Protein AF-A0A8J3A199-F1 (afdb_monomer_lite)

Sequence (119 aa):
MQDLAYLFSIGFSGSDLARALWIGLLFSLFASRKFPAWRVTIFAFVLDRVWPFLAMSFAGMGNDIVLDSIIATILRVPDDAAYYIIRYLGLMGLIYLGYHVRRFLHAGKPQEPTNAYPY

Organism: NCBI:txid1566827

Structure (mmCIF, N/CA/C/O backbone):
data_AF-A0A8J3A199-F1
#
_entry.id   AF-A0A8J3A199-F1
#
loop_
_atom_site.group_PDB
_atom_site.id
_atom_site.type_symbol
_atom_site.label_atom_id
_atom_site.label_alt_id
_atom_site.label_comp_id
_atom_site.label_asym_id
_atom_site.label_entity_id
_atom_site.label_seq_id
_atom_site.pdbx_PDB_ins_code
_atom_site.Cartn_x
_atom_site.Cartn_y
_atom_site.Cartn_z
_atom_site.occupancy
_atom_site.B_iso_or_equiv
_atom_site.auth_seq_id
_atom_site.auth_comp_id
_atom_site.auth_asym_id
_atom_site.auth_atom_id
_atom_site.pdbx_PDB_model_num
ATOM 1 N N . MET A 1 1 ? -20.739 -11.665 -8.201 1.00 50.38 1 MET A N 1
ATOM 2 C CA . MET A 1 1 ? -19.450 -12.210 -7.703 1.00 50.38 1 MET A CA 1
ATOM 3 C C . MET A 1 1 ? -18.298 -12.045 -8.701 1.00 50.38 1 MET A C 1
ATOM 5 O O . MET A 1 1 ? -17.170 -11.936 -8.244 1.00 50.38 1 MET A O 1
ATOM 9 N N . GLN A 1 2 ? -18.538 -11.970 -10.020 1.00 55.12 2 GLN A N 1
ATOM 10 C CA . GLN A 1 2 ? -17.478 -11.771 -11.027 1.00 55.12 2 GLN A CA 1
ATOM 11 C C . GLN A 1 2 ? -16.870 -10.352 -11.029 1.00 55.12 2 GLN A C 1
ATOM 13 O O . GLN A 1 2 ? -15.662 -10.225 -11.200 1.00 55.12 2 GLN A O 1
ATOM 18 N N . ASP A 1 3 ? -17.650 -9.309 -10.725 1.00 61.28 3 ASP A N 1
ATOM 19 C CA . ASP A 1 3 ? -17.145 -7.921 -10.745 1.00 61.28 3 ASP A CA 1
ATOM 20 C C . ASP A 1 3 ? -16.089 -7.622 -9.680 1.00 61.28 3 ASP A C 1
ATOM 22 O O . ASP A 1 3 ? -15.138 -6.891 -9.932 1.00 61.28 3 ASP A O 1
ATOM 26 N N . LEU A 1 4 ? -16.212 -8.222 -8.493 1.00 57.38 4 LEU A N 1
ATOM 27 C CA . LEU A 1 4 ? -15.233 -8.055 -7.416 1.00 57.38 4 LEU A CA 1
ATOM 28 C C . LEU A 1 4 ? -13.906 -8.736 -7.762 1.00 57.38 4 LEU A C 1
ATOM 30 O O . LEU A 1 4 ? -12.848 -8.155 -7.546 1.00 57.38 4 LEU A O 1
ATOM 34 N N . ALA A 1 5 ? -13.960 -9.940 -8.338 1.00 64.12 5 ALA A N 1
ATOM 35 C CA . ALA A 1 5 ? -12.769 -10.642 -8.806 1.00 64.12 5 ALA A CA 1
ATOM 36 C C . ALA A 1 5 ? -12.081 -9.878 -9.949 1.00 64.12 5 ALA A C 1
ATOM 38 O O . ALA A 1 5 ? -10.857 -9.773 -9.956 1.00 64.12 5 ALA A O 1
ATOM 39 N N . TYR A 1 6 ? -12.857 -9.280 -10.857 1.00 64.88 6 TYR A N 1
ATOM 40 C CA . TYR A 1 6 ? -12.334 -8.431 -11.925 1.00 64.88 6 TYR A CA 1
ATOM 41 C C . TYR A 1 6 ? -11.666 -7.158 -11.373 1.00 64.88 6 TYR A C 1
ATOM 43 O O . TYR A 1 6 ? -10.517 -6.879 -11.712 1.00 64.88 6 TYR A O 1
ATOM 51 N N . LEU A 1 7 ? -12.305 -6.457 -10.429 1.00 61.75 7 LEU A N 1
ATOM 52 C CA . LEU A 1 7 ? -11.730 -5.299 -9.722 1.00 61.75 7 LEU A CA 1
ATOM 53 C C . LEU A 1 7 ? -10.429 -5.639 -8.980 1.00 61.75 7 LEU A C 1
ATOM 55 O O . LEU A 1 7 ? -9.461 -4.880 -9.046 1.00 61.75 7 LEU A O 1
ATOM 59 N N . PHE A 1 8 ? -10.378 -6.792 -8.309 1.00 64.44 8 PHE A N 1
ATOM 60 C CA . PHE A 1 8 ? -9.150 -7.269 -7.675 1.00 64.44 8 PHE A CA 1
ATOM 61 C C . PHE A 1 8 ? -8.078 -7.637 -8.704 1.00 64.44 8 PHE A C 1
ATOM 63 O O . PHE A 1 8 ? -6.912 -7.324 -8.479 1.00 64.44 8 PHE A O 1
ATOM 70 N N . SER A 1 9 ? -8.455 -8.229 -9.840 1.00 66.31 9 SER A N 1
ATOM 71 C CA . SER A 1 9 ? -7.508 -8.564 -10.911 1.00 66.31 9 SER A CA 1
ATOM 72 C C . SER A 1 9 ? -6.922 -7.328 -11.604 1.00 66.31 9 SER A C 1
ATOM 74 O O . SER A 1 9 ? -5.770 -7.362 -12.025 1.00 66.31 9 SER A O 1
ATOM 76 N N . ILE A 1 10 ? -7.673 -6.220 -11.656 1.00 65.19 10 ILE A N 1
ATOM 77 C CA . ILE A 1 10 ? -7.186 -4.920 -12.142 1.00 65.19 10 ILE A CA 1
ATOM 78 C C . ILE A 1 10 ? -6.209 -4.295 -11.134 1.00 65.19 10 ILE A C 1
ATOM 80 O O . ILE A 1 10 ? -5.195 -3.721 -11.522 1.00 65.19 10 ILE A O 1
ATOM 84 N N . GLY A 1 11 ? -6.493 -4.402 -9.831 1.00 56.94 11 GLY A N 1
ATOM 85 C CA . GLY A 1 11 ? -5.672 -3.796 -8.773 1.00 56.94 11 GLY A CA 1
ATOM 86 C C . GLY A 1 11 ? -4.418 -4.588 -8.378 1.00 56.94 11 GLY A C 1
ATOM 87 O O . GLY A 1 11 ? -3.480 -4.020 -7.807 1.00 56.94 11 GLY A O 1
ATOM 88 N N . PHE A 1 12 ? -4.386 -5.894 -8.654 1.00 61.47 12 PHE A N 1
ATOM 89 C CA . PHE A 1 12 ? -3.334 -6.795 -8.192 1.00 61.47 12 PHE A CA 1
ATOM 90 C C . PHE A 1 12 ? -2.961 -7.835 -9.256 1.00 61.47 12 PHE A C 1
ATOM 92 O O . PHE A 1 12 ? -3.665 -8.824 -9.451 1.00 61.47 12 PHE A O 1
ATOM 99 N N . SER A 1 13 ? -1.793 -7.668 -9.887 1.00 67.12 13 SER A N 1
ATOM 100 C CA . SER A 1 13 ? -1.133 -8.788 -10.570 1.00 67.12 13 SER A CA 1
ATOM 101 C C . SER A 1 13 ? -0.625 -9.802 -9.527 1.00 67.12 13 SER A C 1
ATOM 103 O O . SER A 1 13 ? -0.443 -9.460 -8.357 1.00 67.12 13 SER A O 1
ATOM 105 N N . GLY A 1 14 ? -0.414 -11.068 -9.901 1.00 65.06 14 GLY A N 1
ATOM 106 C CA . GLY A 1 14 ? -0.122 -12.140 -8.932 1.00 65.06 14 GLY A CA 1
ATOM 107 C C . GLY A 1 14 ? 1.073 -11.868 -7.998 1.00 65.06 14 GLY A C 1
ATOM 108 O O . GLY A 1 14 ? 0.975 -12.091 -6.791 1.00 65.06 14 GLY A O 1
ATOM 109 N N . SER A 1 15 ? 2.180 -11.327 -8.520 1.00 68.06 15 SER A N 1
ATOM 110 C CA . SER A 1 15 ? 3.362 -10.959 -7.714 1.00 68.06 15 SER A CA 1
ATOM 111 C C . SER A 1 15 ? 3.122 -9.719 -6.845 1.00 68.06 15 SER A C 1
ATOM 113 O O . SER A 1 15 ? 3.626 -9.603 -5.726 1.00 68.06 15 SER A O 1
ATOM 115 N N . ASP A 1 16 ? 2.300 -8.807 -7.343 1.00 77.06 16 ASP A N 1
ATOM 116 C CA . ASP A 1 16 ? 1.896 -7.583 -6.675 1.00 77.06 16 ASP A CA 1
ATOM 117 C C . ASP A 1 16 ? 0.957 -7.839 -5.490 1.00 77.06 16 ASP A C 1
ATOM 119 O O . ASP A 1 16 ? 1.063 -7.158 -4.467 1.00 77.06 16 ASP A O 1
ATOM 123 N N . LEU A 1 17 ? 0.082 -8.844 -5.601 1.00 81.31 17 LEU A N 1
ATOM 124 C CA . LEU A 1 17 ? -0.801 -9.280 -4.521 1.00 81.31 17 LEU A CA 1
ATOM 125 C C . LEU A 1 17 ? -0.002 -9.821 -3.336 1.00 81.31 17 LEU A C 1
ATOM 127 O O . LEU A 1 17 ? -0.225 -9.408 -2.201 1.00 81.31 17 LEU A O 1
ATOM 131 N N . ALA A 1 18 ? 0.952 -10.718 -3.598 1.00 85.75 18 ALA A N 1
ATOM 132 C CA . ALA A 1 18 ? 1.780 -11.315 -2.554 1.00 85.75 18 ALA A CA 1
ATOM 133 C C . ALA A 1 18 ? 2.587 -10.246 -1.800 1.00 85.75 18 ALA A C 1
ATOM 135 O O . ALA A 1 18 ? 2.632 -10.254 -0.567 1.00 85.75 18 ALA A O 1
ATOM 136 N N . ARG A 1 19 ? 3.166 -9.281 -2.528 1.00 88.00 19 ARG A N 1
ATOM 137 C CA . ARG A 1 19 ? 3.869 -8.144 -1.921 1.00 88.00 19 ARG A CA 1
ATOM 138 C C . ARG A 1 19 ? 2.928 -7.295 -1.068 1.00 88.00 19 ARG A C 1
ATOM 140 O O . ARG A 1 19 ? 3.262 -6.987 0.073 1.00 88.00 19 ARG A O 1
ATOM 147 N N . ALA A 1 20 ? 1.750 -6.952 -1.585 1.00 88.56 20 ALA A N 1
ATOM 148 C CA . ALA A 1 20 ? 0.779 -6.154 -0.844 1.00 88.56 20 ALA A CA 1
ATOM 149 C C . ALA A 1 20 ? 0.268 -6.863 0.420 1.00 88.56 20 ALA A C 1
ATOM 151 O O . ALA A 1 20 ? 0.090 -6.209 1.446 1.00 88.56 20 ALA A O 1
ATOM 152 N N . LEU A 1 21 ? 0.091 -8.188 0.379 1.00 89.75 21 LEU A N 1
ATOM 153 C CA . LEU A 1 21 ? -0.247 -8.995 1.554 1.00 89.75 21 LEU A CA 1
ATOM 154 C C . LEU A 1 21 ? 0.853 -8.927 2.616 1.00 89.75 21 LEU A C 1
ATOM 156 O O . LEU A 1 21 ? 0.561 -8.625 3.772 1.00 89.75 21 LEU A O 1
ATOM 160 N N . TRP A 1 22 ? 2.113 -9.141 2.229 1.00 91.31 22 TRP A N 1
ATOM 161 C CA . TRP A 1 22 ? 3.248 -9.053 3.153 1.00 91.31 22 TRP A CA 1
ATOM 162 C C . TRP A 1 22 ? 3.396 -7.664 3.767 1.00 91.31 22 TRP A C 1
ATOM 164 O O . TRP A 1 22 ? 3.485 -7.537 4.989 1.00 91.31 22 TRP A O 1
ATOM 174 N N . ILE A 1 23 ? 3.370 -6.622 2.934 1.00 92.19 23 ILE A N 1
ATOM 175 C CA . ILE A 1 23 ? 3.441 -5.233 3.392 1.00 92.19 23 ILE A CA 1
ATOM 176 C C . ILE A 1 23 ? 2.259 -4.936 4.317 1.00 92.19 23 ILE A C 1
ATOM 178 O O . ILE A 1 23 ? 2.466 -4.449 5.422 1.00 92.19 23 ILE A O 1
ATOM 182 N N . GLY A 1 24 ? 1.032 -5.273 3.919 1.00 93.06 24 GLY A N 1
ATOM 183 C CA . GLY A 1 24 ? -0.167 -5.026 4.716 1.00 93.06 24 GLY A CA 1
ATOM 184 C C . GLY A 1 24 ? -0.124 -5.710 6.084 1.00 93.06 24 GLY A C 1
ATOM 185 O O . GLY A 1 24 ? -0.429 -5.076 7.095 1.00 93.06 24 GLY A O 1
ATOM 186 N N . LEU A 1 25 ? 0.315 -6.970 6.139 1.00 90.56 25 LEU A N 1
ATOM 187 C CA . LEU A 1 25 ? 0.460 -7.727 7.384 1.00 90.56 25 LEU A CA 1
ATOM 188 C C . LEU A 1 25 ? 1.529 -7.125 8.298 1.00 90.56 25 LEU A C 1
ATOM 190 O O . LEU A 1 25 ? 1.238 -6.850 9.463 1.00 90.56 25 LEU A O 1
ATOM 194 N N . LEU A 1 26 ? 2.730 -6.865 7.778 1.00 94.31 26 LEU A N 1
ATOM 195 C CA . LEU A 1 26 ? 3.817 -6.258 8.551 1.00 94.31 26 LEU A CA 1
ATOM 196 C C . LEU A 1 26 ? 3.419 -4.873 9.065 1.00 94.31 26 LEU A C 1
ATOM 198 O O . LEU A 1 26 ? 3.568 -4.575 10.250 1.00 94.31 26 LEU A O 1
ATOM 202 N N . PHE A 1 27 ? 2.837 -4.045 8.197 1.00 94.88 27 PHE A N 1
ATOM 203 C CA . PHE A 1 27 ? 2.437 -2.696 8.567 1.00 94.88 27 PHE A CA 1
ATOM 204 C C . PHE A 1 27 ? 1.258 -2.671 9.541 1.00 94.88 27 PHE A C 1
ATOM 206 O O . PHE A 1 27 ? 1.189 -1.787 10.397 1.00 94.88 27 PHE A O 1
ATOM 213 N N . SER A 1 28 ? 0.387 -3.685 9.521 1.00 94.31 28 SER A N 1
ATOM 214 C CA . SER A 1 28 ? -0.691 -3.821 10.505 1.00 94.31 28 SER A CA 1
ATOM 215 C C . SER A 1 28 ? -0.186 -3.845 11.951 1.00 94.31 28 SER A C 1
ATOM 217 O O . SER A 1 28 ? -0.923 -3.444 12.858 1.00 94.31 28 SER A O 1
ATOM 219 N N . LEU A 1 29 ? 1.057 -4.277 12.196 1.00 92.75 29 LEU A N 1
ATOM 220 C CA . LEU A 1 29 ? 1.669 -4.313 13.529 1.00 92.75 29 LEU A CA 1
ATOM 221 C C . LEU A 1 29 ? 1.907 -2.910 14.094 1.00 92.75 29 LEU A C 1
ATOM 223 O O . LEU A 1 29 ? 1.730 -2.698 15.293 1.00 92.75 29 LEU A O 1
ATOM 227 N N . PHE A 1 30 ? 2.216 -1.941 13.233 1.00 92.62 30 PHE A N 1
ATOM 228 C CA . PHE A 1 30 ? 2.437 -0.551 13.636 1.00 92.62 30 PHE A CA 1
ATOM 229 C C . PHE A 1 30 ? 1.131 0.223 13.854 1.00 92.62 30 PHE A C 1
ATOM 231 O O . PHE A 1 30 ? 1.127 1.263 14.516 1.00 92.62 30 PHE A O 1
ATOM 238 N N . ALA A 1 31 ? 0.005 -0.281 13.340 1.00 91.44 31 ALA A N 1
ATOM 239 C CA . ALA A 1 31 ? -1.299 0.322 13.581 1.00 91.44 31 ALA A CA 1
ATOM 240 C C . ALA A 1 31 ? -1.709 0.182 15.054 1.00 91.44 31 ALA A C 1
ATOM 242 O O . ALA A 1 31 ? -1.694 -0.898 15.646 1.00 91.44 31 ALA A O 1
ATOM 243 N N . SER A 1 32 ? -2.098 1.293 15.667 1.00 89.56 32 SER A N 1
ATOM 244 C CA . SER A 1 32 ? -2.533 1.344 17.061 1.00 89.56 32 SER A CA 1
ATOM 245 C C . SER A 1 32 ? -3.576 2.442 17.260 1.00 89.56 32 SER A C 1
ATOM 247 O O . SER A 1 32 ? -3.858 3.224 16.355 1.00 89.56 32 SER A O 1
ATOM 249 N N . ARG A 1 33 ? -4.138 2.561 18.471 1.00 82.56 33 ARG A N 1
ATOM 250 C CA . ARG A 1 33 ? -5.039 3.684 18.793 1.00 82.56 33 ARG A CA 1
ATOM 251 C C . ARG A 1 33 ? -4.365 5.053 18.637 1.00 82.56 33 ARG A C 1
ATOM 253 O O . ARG A 1 33 ? -5.036 6.009 18.276 1.00 82.56 33 ARG A O 1
ATOM 260 N N . LYS A 1 34 ? -3.057 5.145 18.913 1.00 88.62 34 LYS A N 1
ATOM 261 C CA . LYS A 1 34 ? -2.273 6.386 18.774 1.00 88.62 34 LYS A CA 1
ATOM 262 C C . LYS A 1 34 ? -1.785 6.608 17.341 1.00 88.62 34 LYS A C 1
ATOM 264 O O . LYS A 1 34 ? -1.565 7.745 16.937 1.00 88.62 34 LYS A O 1
ATOM 269 N N . PHE A 1 35 ? -1.623 5.527 16.582 1.00 89.12 35 PHE A N 1
ATOM 270 C CA . PHE A 1 35 ? -1.127 5.554 15.214 1.00 89.12 35 PHE A CA 1
ATOM 271 C C . PHE A 1 35 ? -2.163 4.913 14.276 1.00 89.12 35 PHE A C 1
ATOM 273 O O . PHE A 1 35 ? -2.121 3.702 14.043 1.00 89.12 35 PHE A O 1
ATOM 280 N N . PRO A 1 36 ? -3.160 5.698 13.816 1.00 90.19 36 PRO A N 1
ATOM 281 C CA . PRO A 1 36 ? -4.328 5.165 13.126 1.00 90.19 36 PRO A CA 1
ATOM 282 C C . PRO A 1 36 ? -3.950 4.511 11.796 1.00 90.19 36 PRO A C 1
ATOM 284 O O . PRO A 1 36 ? -3.028 4.958 11.113 1.00 90.19 36 PRO A O 1
ATOM 287 N N . ALA A 1 37 ? -4.717 3.486 11.412 1.00 89.62 37 ALA A N 1
ATOM 288 C CA . ALA A 1 37 ? -4.448 2.650 10.241 1.00 89.62 37 ALA A CA 1
ATOM 289 C C . ALA A 1 37 ? -4.198 3.465 8.963 1.00 89.62 37 ALA A C 1
ATOM 291 O O . ALA A 1 37 ? -3.241 3.181 8.263 1.00 89.62 37 ALA A O 1
ATOM 292 N N . TRP A 1 38 ? -4.965 4.530 8.704 1.00 92.94 38 TRP A N 1
ATOM 293 C CA . TRP A 1 38 ? -4.788 5.355 7.502 1.00 92.94 38 TRP A CA 1
ATOM 294 C C . TRP A 1 38 ? -3.395 6.005 7.398 1.00 92.94 38 TRP A C 1
ATOM 296 O O . TRP A 1 38 ? -2.851 6.099 6.299 1.00 92.94 38 TRP A O 1
ATOM 306 N N . ARG A 1 39 ? -2.782 6.413 8.525 1.00 93.88 39 ARG A N 1
ATOM 307 C CA . ARG A 1 39 ? -1.415 6.972 8.531 1.00 93.88 39 ARG A CA 1
ATOM 308 C C . ARG A 1 39 ? -0.402 5.893 8.196 1.00 93.88 39 ARG A C 1
ATOM 310 O O . ARG A 1 39 ? 0.474 6.111 7.370 1.00 93.88 39 ARG A O 1
ATOM 317 N N . VAL A 1 40 ? -0.560 4.722 8.806 1.00 94.62 40 VAL A N 1
ATOM 318 C CA . VAL A 1 40 ? 0.267 3.544 8.526 1.00 94.62 40 VAL A CA 1
ATOM 319 C C . VAL A 1 40 ? 0.164 3.148 7.055 1.00 94.62 40 VAL A C 1
ATOM 321 O O . VAL A 1 40 ? 1.182 2.860 6.433 1.00 94.62 40 VAL A O 1
ATOM 324 N N . THR A 1 41 ? -1.039 3.197 6.479 1.00 95.25 41 THR A N 1
ATOM 325 C CA . THR A 1 41 ? -1.269 2.904 5.063 1.00 95.25 41 THR A CA 1
ATOM 326 C C . THR A 1 41 ? -0.490 3.837 4.150 1.00 95.25 41 THR A C 1
ATOM 328 O O . THR A 1 41 ? 0.038 3.368 3.152 1.00 95.25 41 THR A O 1
ATOM 331 N N . ILE A 1 42 ? -0.371 5.130 4.472 1.00 94.75 42 ILE A N 1
ATOM 332 C CA . ILE A 1 42 ? 0.430 6.059 3.657 1.00 94.75 42 ILE A CA 1
ATOM 333 C C . ILE A 1 42 ? 1.883 5.577 3.583 1.00 94.75 42 ILE A C 1
ATOM 335 O O . ILE A 1 42 ? 2.430 5.457 2.490 1.00 94.75 42 ILE A O 1
ATOM 339 N N . PHE A 1 43 ? 2.487 5.224 4.721 1.00 94.56 43 PHE A N 1
ATOM 340 C CA . PHE A 1 43 ? 3.855 4.697 4.745 1.00 94.56 43 PHE A CA 1
ATOM 341 C C . PHE A 1 43 ? 3.977 3.362 4.003 1.00 94.56 43 PHE A C 1
ATOM 343 O O . PHE A 1 43 ? 4.900 3.181 3.211 1.00 94.56 43 PHE A O 1
ATOM 350 N N . ALA A 1 44 ? 3.025 2.454 4.216 1.00 95.00 44 ALA A N 1
ATOM 351 C CA . ALA A 1 44 ? 2.979 1.164 3.536 1.00 95.00 44 ALA A CA 1
ATOM 352 C C . ALA A 1 44 ? 2.861 1.321 2.013 1.00 95.00 44 ALA A C 1
ATOM 354 O O . ALA A 1 44 ? 3.527 0.617 1.259 1.00 95.00 44 ALA A O 1
ATOM 355 N N . PHE A 1 45 ? 2.038 2.267 1.560 1.00 94.44 45 PHE A N 1
ATOM 356 C CA . PHE A 1 45 ? 1.826 2.559 0.150 1.00 94.44 45 PHE A CA 1
ATOM 357 C C . PHE A 1 45 ? 3.085 3.142 -0.492 1.00 94.44 45 PHE A C 1
ATOM 359 O O . PHE A 1 45 ? 3.506 2.661 -1.539 1.00 94.44 45 PHE A O 1
ATOM 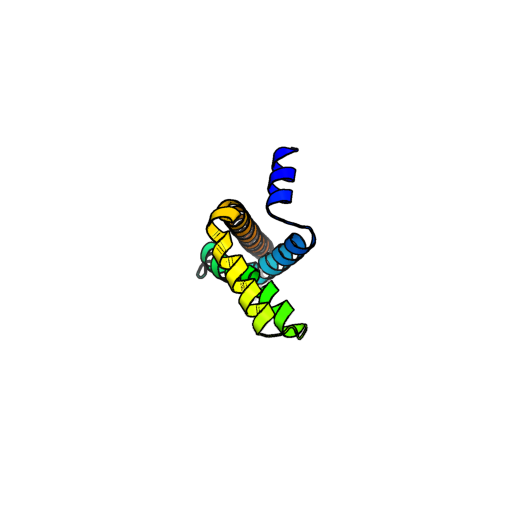366 N N . VAL A 1 46 ? 3.734 4.119 0.152 1.00 92.81 46 VAL A N 1
ATOM 367 C CA . VAL A 1 46 ? 5.009 4.671 -0.336 1.00 92.81 46 VAL A CA 1
ATOM 368 C C . VAL A 1 46 ? 6.059 3.569 -0.457 1.00 92.81 46 VAL A C 1
ATOM 370 O O . VAL A 1 46 ? 6.711 3.460 -1.493 1.00 92.81 46 VAL A O 1
ATOM 373 N N . LEU A 1 47 ? 6.179 2.702 0.552 1.00 92.88 47 LEU A N 1
ATOM 374 C CA . LEU A 1 47 ? 7.110 1.579 0.498 1.00 92.88 47 LEU A CA 1
ATOM 375 C C . LEU A 1 47 ? 6.764 0.601 -0.635 1.00 92.88 47 LEU A C 1
ATOM 377 O O . LEU A 1 47 ? 7.657 0.214 -1.380 1.00 92.88 47 LEU A O 1
ATOM 381 N N . ASP A 1 48 ? 5.488 0.261 -0.834 1.00 91.50 48 ASP A N 1
ATOM 382 C CA . ASP A 1 48 ? 5.043 -0.592 -1.947 1.00 91.50 48 ASP A CA 1
ATOM 383 C C . ASP A 1 48 ? 5.332 0.021 -3.330 1.00 91.50 48 ASP A C 1
ATOM 385 O O . ASP A 1 48 ? 5.553 -0.723 -4.287 1.00 91.50 48 ASP A O 1
ATOM 389 N N . ARG A 1 49 ? 5.345 1.356 -3.456 1.00 90.25 49 ARG A N 1
ATOM 390 C CA . ARG A 1 49 ? 5.700 2.066 -4.701 1.00 90.25 49 ARG A CA 1
ATOM 391 C C . ARG A 1 49 ? 7.204 2.181 -4.924 1.00 90.25 49 ARG A C 1
ATOM 393 O O . ARG A 1 49 ? 7.644 2.126 -6.065 1.00 90.25 49 ARG A O 1
ATOM 400 N N . VAL A 1 50 ? 7.987 2.333 -3.860 1.00 91.06 50 VAL A N 1
ATOM 401 C CA . VAL A 1 50 ? 9.450 2.462 -3.944 1.00 91.06 50 VAL A CA 1
ATOM 402 C C . VAL A 1 50 ? 10.128 1.095 -4.094 1.00 91.06 50 VAL A C 1
ATOM 404 O O . VAL A 1 50 ? 11.184 0.990 -4.719 1.00 91.06 50 VAL A O 1
ATOM 407 N N . TRP A 1 51 ? 9.503 0.032 -3.579 1.00 90.56 51 TRP A N 1
ATOM 408 C CA . TRP A 1 51 ? 10.055 -1.324 -3.569 1.00 90.56 51 TRP A CA 1
ATOM 409 C C . TRP A 1 51 ? 10.548 -1.835 -4.933 1.00 90.56 51 TRP A C 1
ATOM 411 O O . TRP A 1 51 ? 11.657 -2.368 -4.974 1.00 90.56 51 TRP A O 1
ATOM 421 N N . PRO A 1 52 ? 9.810 -1.678 -6.054 1.00 89.06 52 PRO A N 1
ATOM 422 C CA . PRO A 1 52 ? 10.284 -2.130 -7.361 1.00 89.06 52 PRO A CA 1
ATOM 423 C C . PRO A 1 52 ? 11.614 -1.485 -7.765 1.00 89.06 52 PRO A C 1
ATOM 425 O O . PRO A 1 52 ? 12.508 -2.189 -8.220 1.00 89.06 52 PRO A O 1
ATOM 428 N N . PHE A 1 53 ? 11.793 -0.182 -7.532 1.00 90.94 53 PHE A N 1
ATOM 429 C CA . PHE A 1 53 ? 13.027 0.529 -7.886 1.00 90.94 53 PHE A CA 1
ATOM 430 C C . PHE A 1 53 ? 14.206 0.121 -7.000 1.00 90.94 53 PHE A C 1
ATOM 432 O O . PHE A 1 53 ? 15.322 -0.039 -7.491 1.00 90.94 53 PHE A O 1
ATOM 439 N N . LEU A 1 54 ? 13.956 -0.119 -5.709 1.00 89.31 54 LEU A N 1
ATOM 440 C CA . LEU A 1 54 ? 14.971 -0.686 -4.818 1.00 89.31 54 LEU A CA 1
ATOM 441 C C . LEU A 1 54 ? 15.388 -2.083 -5.280 1.00 89.31 54 LEU A C 1
ATOM 443 O O . LEU A 1 54 ? 16.577 -2.374 -5.330 1.00 89.31 54 LEU A O 1
ATOM 447 N N . ALA A 1 55 ? 14.432 -2.928 -5.674 1.00 88.88 55 ALA A N 1
ATOM 448 C CA . ALA A 1 55 ? 14.726 -4.260 -6.194 1.00 88.88 55 ALA A CA 1
ATOM 449 C C . ALA A 1 55 ? 15.546 -4.206 -7.495 1.00 88.88 55 ALA A C 1
ATOM 451 O O . ALA A 1 55 ? 16.485 -4.981 -7.646 1.00 88.88 55 ALA A O 1
ATOM 452 N N . MET A 1 56 ? 15.241 -3.268 -8.398 1.00 89.88 56 MET A N 1
ATOM 453 C CA . MET A 1 56 ? 16.029 -3.022 -9.613 1.00 89.88 56 MET A CA 1
ATOM 454 C C . MET A 1 56 ? 17.466 -2.599 -9.287 1.00 89.88 56 MET A C 1
ATOM 456 O O . MET A 1 56 ? 18.414 -3.133 -9.862 1.00 89.88 56 MET A O 1
ATOM 460 N N . SER A 1 57 ? 17.627 -1.680 -8.333 1.00 90.56 57 SER A N 1
ATOM 461 C CA . SER A 1 57 ? 18.943 -1.226 -7.880 1.00 90.56 57 SER A CA 1
ATOM 462 C C . SER A 1 57 ? 19.742 -2.362 -7.227 1.00 90.56 57 SER A C 1
ATOM 464 O O . SER A 1 57 ? 20.904 -2.570 -7.567 1.00 90.56 57 SER A O 1
ATOM 466 N N . PHE A 1 58 ? 19.115 -3.167 -6.361 1.00 92.06 58 PHE A N 1
ATOM 467 C CA . PHE A 1 58 ? 19.758 -4.329 -5.737 1.00 92.06 58 PHE A CA 1
ATOM 468 C C . PHE A 1 58 ? 20.083 -5.452 -6.725 1.00 92.06 58 PHE A C 1
ATOM 470 O O . PHE A 1 58 ? 21.032 -6.199 -6.500 1.00 92.06 58 PHE A O 1
ATOM 477 N N . ALA A 1 59 ? 19.339 -5.557 -7.826 1.00 92.31 59 ALA A N 1
ATOM 478 C CA . ALA A 1 59 ? 19.649 -6.471 -8.921 1.00 92.31 59 ALA A CA 1
ATOM 479 C C . ALA A 1 59 ? 20.848 -6.009 -9.774 1.00 92.31 59 ALA A C 1
ATOM 481 O O . ALA A 1 59 ? 21.220 -6.701 -10.719 1.00 92.31 59 ALA A O 1
ATOM 482 N N . GLY A 1 60 ? 21.457 -4.860 -9.455 1.00 91.19 60 GLY A N 1
ATOM 483 C CA . GLY A 1 60 ? 22.625 -4.333 -10.156 1.00 91.19 60 GLY A CA 1
ATOM 484 C C . GLY A 1 60 ? 22.296 -3.650 -11.482 1.00 91.19 60 GLY A C 1
ATOM 485 O O . GLY A 1 60 ? 23.187 -3.513 -12.320 1.00 91.19 60 GLY A O 1
ATOM 486 N N . MET A 1 61 ? 21.043 -3.231 -11.702 1.00 90.81 61 MET A N 1
ATOM 487 C CA . MET A 1 61 ? 20.713 -2.432 -12.885 1.00 90.81 61 MET A CA 1
ATOM 488 C C . MET A 1 61 ? 21.373 -1.053 -12.826 1.00 90.81 61 MET A C 1
ATOM 490 O O . MET A 1 61 ? 21.532 -0.470 -11.752 1.00 90.81 61 MET A O 1
ATOM 494 N N . GLY A 1 62 ? 21.738 -0.533 -14.000 1.00 91.44 62 GLY A N 1
ATOM 495 C CA . GLY A 1 62 ? 22.331 0.793 -14.145 1.00 91.44 62 GLY A CA 1
ATOM 496 C C . GLY A 1 62 ? 21.436 1.894 -13.570 1.00 91.44 62 GLY A C 1
ATOM 497 O O . GLY A 1 62 ? 20.207 1.831 -13.653 1.00 91.44 62 GLY A O 1
ATOM 498 N N . ASN A 1 63 ? 22.059 2.907 -12.962 1.00 89.06 63 ASN A N 1
ATOM 499 C CA . ASN A 1 63 ? 21.345 4.031 -12.348 1.00 89.06 63 ASN A CA 1
ATOM 500 C C . ASN A 1 63 ? 20.501 4.815 -13.366 1.00 89.06 63 ASN A C 1
ATOM 502 O O . ASN A 1 63 ? 19.455 5.347 -13.005 1.00 89.06 63 ASN A O 1
ATOM 506 N N . ASP A 1 64 ? 20.946 4.863 -14.619 1.00 92.44 64 ASP A N 1
ATOM 507 C CA . ASP A 1 64 ? 20.222 5.394 -15.773 1.00 92.44 64 ASP A CA 1
ATOM 508 C C . ASP A 1 64 ? 18.901 4.648 -16.002 1.00 92.44 64 ASP A C 1
ATOM 510 O O . ASP A 1 64 ? 17.838 5.264 -16.017 1.00 92.44 64 ASP A O 1
ATOM 514 N N . ILE A 1 65 ? 18.940 3.314 -16.035 1.00 90.00 65 ILE A N 1
ATOM 515 C CA . ILE A 1 65 ? 17.752 2.466 -16.228 1.00 90.00 65 ILE A CA 1
ATOM 516 C C . ILE A 1 65 ? 16.750 2.641 -15.077 1.00 90.00 65 ILE A C 1
ATOM 518 O O . ILE A 1 65 ? 15.534 2.704 -15.294 1.00 90.00 65 ILE A O 1
ATOM 522 N N . VAL A 1 66 ? 17.245 2.713 -13.837 1.00 90.38 66 VAL A N 1
ATOM 523 C CA . VAL A 1 66 ? 16.394 2.924 -12.656 1.00 90.38 66 VAL A CA 1
ATOM 524 C C . VAL A 1 66 ? 15.733 4.302 -12.713 1.00 90.38 66 VAL A C 1
ATOM 526 O O . VAL A 1 66 ? 14.528 4.406 -12.476 1.00 90.38 66 VAL A O 1
ATOM 529 N N . LEU A 1 67 ? 16.491 5.348 -13.056 1.00 91.81 67 LEU A N 1
ATOM 530 C CA . LEU A 1 67 ? 15.975 6.711 -13.163 1.00 91.81 67 LEU A CA 1
ATOM 531 C C . LEU A 1 67 ? 14.911 6.826 -14.261 1.00 91.81 67 LEU A C 1
ATOM 533 O O . LEU A 1 67 ? 13.831 7.361 -14.005 1.00 91.81 67 LEU A O 1
ATOM 537 N N . ASP A 1 68 ? 15.171 6.261 -15.439 1.00 91.69 68 ASP A N 1
ATOM 538 C CA . ASP A 1 68 ? 14.222 6.249 -16.555 1.00 91.69 68 ASP A CA 1
ATOM 539 C C . ASP A 1 68 ? 12.922 5.531 -16.174 1.00 91.69 68 ASP A C 1
ATOM 541 O O . ASP A 1 68 ? 11.822 6.008 -16.466 1.00 91.69 68 ASP A O 1
ATOM 545 N N . SER A 1 69 ? 13.029 4.425 -15.434 1.00 89.31 69 SER A N 1
ATOM 546 C CA . SER A 1 69 ? 11.870 3.680 -14.927 1.00 89.31 69 SER A CA 1
ATOM 547 C C . SER A 1 69 ? 11.048 4.495 -13.920 1.00 89.31 69 SER A C 1
ATOM 549 O O . SER A 1 69 ? 9.812 4.448 -13.941 1.00 89.31 69 SER A O 1
ATOM 551 N N . ILE A 1 70 ? 11.709 5.266 -13.048 1.00 90.44 70 ILE A N 1
ATOM 552 C CA . ILE A 1 70 ? 11.042 6.173 -12.102 1.00 90.44 70 ILE A CA 1
ATOM 553 C C . ILE A 1 70 ? 10.299 7.271 -12.866 1.00 90.44 70 ILE A C 1
ATOM 555 O O . ILE A 1 70 ? 9.111 7.489 -12.619 1.00 90.44 70 ILE A O 1
ATOM 559 N N . ILE A 1 71 ? 10.966 7.930 -13.817 1.00 91.12 71 ILE A N 1
ATOM 560 C CA . ILE A 1 71 ? 10.376 9.007 -14.623 1.00 91.12 71 ILE A CA 1
ATOM 561 C C . ILE A 1 71 ? 9.161 8.484 -15.396 1.00 91.12 71 ILE A C 1
ATOM 563 O O . ILE A 1 71 ? 8.086 9.083 -15.326 1.00 91.12 71 ILE A O 1
ATOM 567 N N . ALA A 1 72 ? 9.293 7.336 -16.062 1.00 89.62 72 ALA A N 1
ATOM 568 C CA . ALA A 1 72 ? 8.195 6.707 -16.792 1.00 89.62 72 ALA A CA 1
ATOM 569 C C . ALA A 1 72 ? 6.992 6.400 -15.886 1.00 89.62 72 ALA A C 1
ATOM 571 O O . ALA A 1 72 ? 5.845 6.592 -16.290 1.00 89.62 72 ALA A O 1
ATOM 572 N N . THR A 1 73 ? 7.246 5.968 -14.648 1.00 88.06 73 THR A N 1
ATOM 573 C CA . THR A 1 73 ? 6.186 5.701 -13.666 1.00 88.06 73 THR A CA 1
ATOM 574 C C . THR A 1 73 ? 5.478 6.985 -13.240 1.00 88.06 73 THR A C 1
ATOM 576 O O . THR A 1 73 ? 4.251 7.006 -13.178 1.00 88.06 73 THR A O 1
ATOM 579 N N . ILE A 1 74 ? 6.224 8.065 -12.980 1.00 88.69 74 ILE A N 1
ATOM 580 C CA . ILE A 1 74 ? 5.661 9.362 -12.567 1.00 88.69 74 ILE A CA 1
ATOM 581 C C . ILE A 1 74 ? 4.781 9.956 -13.671 1.00 88.69 74 ILE A C 1
ATOM 583 O O . ILE A 1 74 ? 3.689 10.447 -13.390 1.00 88.69 74 ILE A O 1
ATOM 587 N N . LEU A 1 75 ? 5.227 9.886 -14.927 1.00 91.81 75 LEU A N 1
ATOM 588 C CA . LEU A 1 75 ? 4.481 10.437 -16.061 1.00 91.81 75 LEU A CA 1
ATOM 589 C C . LEU A 1 75 ? 3.135 9.735 -16.285 1.00 91.81 75 LEU A C 1
ATOM 591 O O . LEU A 1 75 ? 2.185 10.381 -16.715 1.00 91.81 75 LEU A O 1
ATOM 595 N N . ARG A 1 76 ? 3.033 8.445 -15.945 1.00 88.44 76 ARG A N 1
ATOM 596 C CA . ARG A 1 76 ? 1.797 7.649 -16.060 1.00 88.44 76 ARG A CA 1
ATOM 597 C C . ARG A 1 76 ? 0.859 7.772 -14.863 1.00 88.44 76 ARG A C 1
ATOM 599 O O . ARG A 1 76 ? -0.207 7.165 -14.856 1.00 88.44 76 ARG A O 1
ATOM 606 N N . VAL A 1 77 ? 1.215 8.560 -13.844 1.00 85.69 77 VAL A N 1
ATOM 607 C CA . VAL A 1 77 ? 0.391 8.676 -12.633 1.00 85.69 77 VAL A CA 1
ATOM 608 C C . VAL A 1 77 ? -1.070 9.065 -12.897 1.00 85.69 77 VAL A C 1
ATOM 610 O O . VAL A 1 77 ? -1.941 8.458 -12.269 1.00 85.69 77 VAL A O 1
ATOM 613 N N . PRO A 1 78 ? -1.372 10.026 -13.793 1.00 87.94 78 PRO A N 1
ATOM 614 C CA . PRO A 1 78 ? -2.753 10.392 -14.097 1.00 87.94 78 PRO A CA 1
ATOM 615 C C . PRO A 1 78 ? -3.545 9.239 -14.721 1.00 87.94 78 PRO A C 1
ATOM 617 O O . PRO A 1 78 ? -4.700 9.026 -14.354 1.00 87.94 78 PRO A O 1
ATOM 620 N N . ASP A 1 79 ? -2.908 8.479 -15.613 1.00 88.25 79 ASP A N 1
ATOM 621 C CA . ASP A 1 79 ? -3.531 7.372 -16.342 1.00 88.25 79 ASP A CA 1
ATOM 622 C C . ASP A 1 79 ? -3.810 6.179 -15.411 1.00 88.25 79 ASP A C 1
ATOM 624 O O . ASP A 1 79 ? -4.857 5.536 -15.495 1.00 88.25 79 ASP A O 1
ATOM 628 N N . ASP A 1 80 ? -2.918 5.950 -14.443 1.00 86.12 80 ASP A N 1
ATOM 629 C CA . ASP A 1 80 ? -2.990 4.840 -13.487 1.00 86.12 80 ASP A CA 1
ATOM 630 C C . ASP A 1 80 ? -3.649 5.226 -12.144 1.00 86.12 80 ASP A C 1
ATOM 632 O O . ASP A 1 80 ? -3.589 4.478 -11.160 1.00 86.12 80 ASP A O 1
ATOM 636 N N . ALA A 1 81 ? -4.311 6.386 -12.068 1.00 86.38 81 ALA A N 1
ATOM 637 C CA . ALA A 1 81 ? -4.882 6.910 -10.824 1.00 86.38 81 ALA A CA 1
ATOM 638 C C . ALA A 1 81 ? -5.859 5.927 -10.150 1.00 86.38 81 ALA A C 1
ATOM 640 O O . ALA A 1 81 ? -5.800 5.715 -8.935 1.00 86.38 81 ALA A O 1
ATOM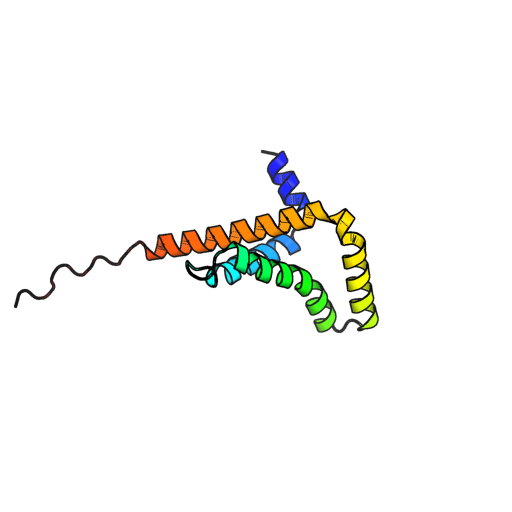 641 N N . ALA A 1 82 ? -6.723 5.276 -10.936 1.00 85.19 82 ALA A N 1
ATOM 642 C CA . ALA A 1 82 ? -7.668 4.280 -10.431 1.00 85.19 82 ALA A CA 1
ATOM 643 C C . ALA A 1 82 ? -6.949 3.078 -9.796 1.00 85.19 82 ALA A C 1
ATOM 645 O O . ALA A 1 82 ? -7.324 2.634 -8.707 1.00 85.19 82 ALA A O 1
ATOM 646 N N . TYR A 1 83 ? -5.878 2.595 -10.432 1.00 85.25 83 TYR A N 1
ATOM 647 C CA . TYR A 1 83 ? -5.054 1.511 -9.902 1.00 85.25 83 TYR A CA 1
ATOM 648 C C . TYR A 1 83 ? -4.417 1.904 -8.562 1.00 85.25 83 TYR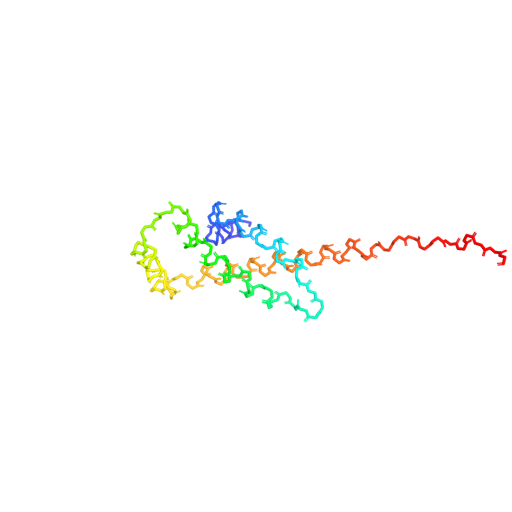 A C 1
ATOM 650 O O . TYR A 1 83 ? -4.491 1.135 -7.601 1.00 85.25 83 TYR A O 1
ATOM 658 N N . TYR A 1 84 ? -3.874 3.120 -8.437 1.00 87.88 84 TYR A N 1
ATOM 659 C CA . TYR A 1 84 ? -3.300 3.591 -7.170 1.00 87.88 84 TYR A CA 1
ATOM 660 C C . TYR A 1 84 ? -4.331 3.729 -6.049 1.00 87.88 84 TYR A C 1
ATOM 662 O O . TYR A 1 84 ? -4.037 3.352 -4.912 1.00 87.88 84 TYR A O 1
ATOM 670 N N . ILE A 1 85 ? -5.538 4.213 -6.352 1.00 89.75 85 ILE A N 1
ATOM 671 C CA . ILE A 1 85 ? -6.623 4.314 -5.366 1.00 89.75 85 ILE A CA 1
ATOM 672 C C . ILE A 1 85 ? -7.017 2.919 -4.872 1.00 89.75 85 ILE A C 1
ATOM 674 O O . ILE A 1 85 ? -7.056 2.687 -3.662 1.00 89.75 85 ILE A O 1
ATOM 678 N N . ILE A 1 86 ? -7.250 1.971 -5.785 1.00 89.19 86 ILE A N 1
ATOM 679 C CA . ILE A 1 86 ? -7.603 0.587 -5.431 1.00 89.19 86 ILE A CA 1
ATOM 680 C C . ILE A 1 86 ? -6.492 -0.044 -4.584 1.00 89.19 86 ILE A C 1
ATOM 682 O O . ILE A 1 86 ? -6.768 -0.650 -3.547 1.00 89.19 86 ILE A O 1
ATOM 686 N N . ARG A 1 87 ? -5.230 0.147 -4.978 1.00 88.81 87 ARG A N 1
ATOM 687 C CA . ARG A 1 87 ? -4.055 -0.357 -4.256 1.00 88.81 87 ARG A CA 1
ATOM 688 C C . ARG A 1 87 ? -3.966 0.211 -2.838 1.00 88.81 87 ARG A C 1
ATOM 690 O O . ARG A 1 87 ? -3.750 -0.544 -1.888 1.00 88.81 87 ARG A O 1
ATOM 697 N N . TYR A 1 88 ? -4.158 1.521 -2.686 1.00 92.06 88 TYR A N 1
ATOM 698 C CA . TYR A 1 88 ? -4.159 2.188 -1.385 1.00 92.06 88 TYR A CA 1
ATOM 699 C C . TYR A 1 88 ? -5.283 1.661 -0.486 1.00 92.06 88 TYR A C 1
ATOM 701 O O . TYR A 1 88 ? -5.036 1.304 0.668 1.00 92.06 88 TYR A O 1
ATOM 709 N N . LEU A 1 89 ? -6.504 1.549 -1.018 1.00 92.50 89 LEU A N 1
ATOM 710 C CA . LEU A 1 89 ? -7.650 1.014 -0.280 1.00 92.50 89 LEU A CA 1
ATOM 711 C C . LEU A 1 89 ? -7.445 -0.455 0.109 1.00 92.50 89 LEU A C 1
ATOM 713 O O . LEU A 1 89 ? -7.771 -0.833 1.234 1.00 92.50 89 LEU A O 1
ATOM 717 N N . GLY A 1 90 ? -6.848 -1.262 -0.770 1.00 91.06 90 GLY A N 1
ATOM 718 C CA . GLY A 1 90 ? -6.488 -2.649 -0.481 1.00 91.06 90 GLY A CA 1
ATOM 719 C C . GLY A 1 90 ? -5.500 -2.764 0.681 1.00 91.06 90 GLY A C 1
ATOM 720 O O . GLY A 1 90 ? -5.751 -3.507 1.632 1.00 91.06 90 GLY A O 1
ATOM 721 N N . LEU A 1 91 ? -4.420 -1.973 0.667 1.00 93.50 91 LEU A N 1
ATOM 722 C CA . LEU A 1 91 ? -3.471 -1.908 1.786 1.00 93.50 91 LEU A CA 1
ATOM 723 C C . LEU A 1 91 ? -4.140 -1.410 3.071 1.00 93.50 91 LEU A C 1
ATOM 725 O O . LEU A 1 91 ? -3.901 -1.973 4.140 1.00 93.50 91 LEU A O 1
ATOM 729 N N . MET A 1 92 ? -5.012 -0.402 2.979 1.00 95.12 92 MET A N 1
ATOM 730 C CA . MET A 1 92 ? -5.753 0.098 4.137 1.00 95.12 92 MET A CA 1
ATOM 731 C C . MET A 1 92 ? -6.636 -0.986 4.748 1.00 95.12 92 MET A C 1
ATOM 733 O O . MET A 1 92 ? -6.632 -1.152 5.967 1.00 95.12 92 MET A O 1
ATOM 737 N N . GLY A 1 93 ? -7.349 -1.740 3.909 1.00 93.88 93 GLY A N 1
ATOM 738 C CA . GLY A 1 93 ? -8.171 -2.870 4.326 1.00 93.88 93 GLY A CA 1
ATOM 739 C C . GLY A 1 93 ? -7.349 -3.945 5.032 1.00 93.88 93 GLY A C 1
ATOM 740 O O . GLY A 1 93 ? -7.720 -4.365 6.126 1.00 93.88 93 GLY A O 1
ATOM 741 N N . LEU A 1 94 ? -6.200 -4.332 4.470 1.00 94.38 94 LEU A N 1
ATOM 742 C CA . LEU A 1 94 ? -5.303 -5.330 5.067 1.00 94.38 94 LEU A CA 1
ATOM 743 C C . LEU A 1 94 ? -4.740 -4.883 6.421 1.00 94.38 94 LEU A C 1
ATOM 745 O O . LEU A 1 94 ? -4.788 -5.637 7.394 1.00 94.38 94 LEU A O 1
ATOM 749 N N . ILE A 1 95 ? -4.251 -3.645 6.506 1.00 95.31 95 ILE A N 1
ATOM 750 C CA . ILE A 1 95 ? -3.705 -3.071 7.744 1.00 95.31 95 ILE A CA 1
ATOM 751 C C . ILE A 1 95 ? -4.797 -2.979 8.812 1.00 95.31 95 ILE A C 1
ATOM 753 O O . ILE A 1 95 ? -4.579 -3.353 9.968 1.00 95.31 95 ILE A O 1
ATOM 757 N N . TYR A 1 96 ? -5.984 -2.504 8.430 1.00 94.75 96 TYR A N 1
ATOM 758 C CA . TYR A 1 96 ? -7.128 -2.386 9.326 1.00 94.75 96 TYR A CA 1
ATOM 759 C C . TYR A 1 96 ? -7.595 -3.755 9.826 1.00 94.75 96 TYR A C 1
ATOM 761 O O . TYR A 1 96 ? -7.815 -3.918 11.030 1.00 94.75 96 TYR A O 1
AT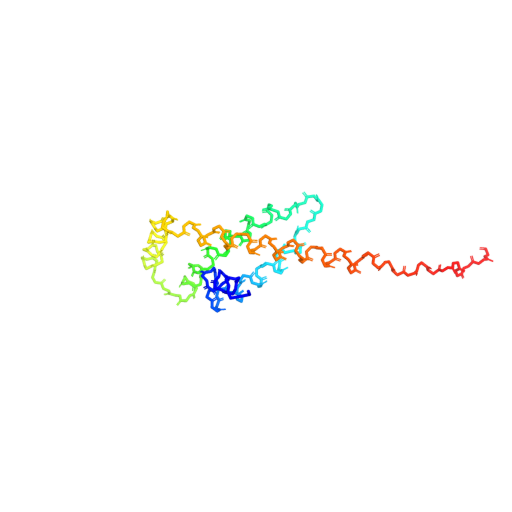OM 769 N N . LEU A 1 97 ? -7.700 -4.741 8.932 1.00 94.06 97 LEU A N 1
ATOM 770 C CA . LEU A 1 97 ? -8.063 -6.114 9.266 1.00 94.06 97 LEU A CA 1
ATOM 771 C C . L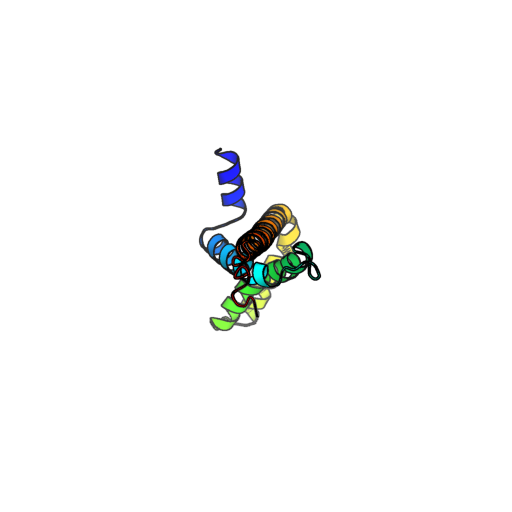EU A 1 97 ? -7.046 -6.724 10.236 1.00 94.06 97 LEU A C 1
ATOM 773 O O . LEU A 1 97 ? -7.438 -7.200 11.298 1.00 94.06 97 LEU A O 1
ATOM 777 N N . GLY A 1 98 ? -5.747 -6.637 9.933 1.00 9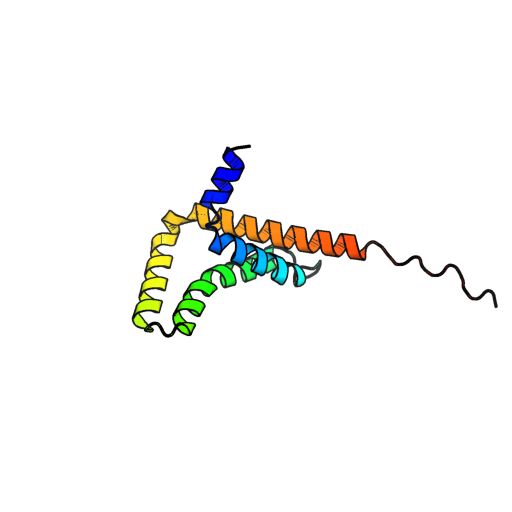2.75 98 GLY A N 1
ATOM 778 C CA . GLY A 1 98 ? -4.687 -7.163 10.798 1.00 92.75 98 GLY A CA 1
ATOM 779 C C . GLY A 1 98 ? -4.679 -6.522 12.190 1.00 92.75 98 GLY A C 1
ATOM 780 O O . GLY A 1 98 ? -4.543 -7.218 13.199 1.00 92.75 98 GLY A O 1
ATOM 781 N N . TYR A 1 99 ? -4.915 -5.209 12.275 1.00 92.50 99 TYR A N 1
ATOM 782 C CA . TYR A 1 99 ? -5.076 -4.509 13.553 1.00 92.50 99 TYR A CA 1
ATOM 783 C C . TYR A 1 99 ? -6.272 -5.037 14.364 1.00 92.50 99 TYR A C 1
ATOM 785 O O . TYR A 1 99 ? -6.143 -5.268 15.570 1.00 92.50 99 TYR A O 1
ATOM 793 N N . HIS A 1 100 ? -7.425 -5.256 13.724 1.00 90.50 100 HIS A N 1
ATOM 794 C CA . HIS A 1 100 ? -8.628 -5.747 14.404 1.00 90.50 100 HIS A CA 1
ATOM 795 C C . HIS A 1 100 ? -8.510 -7.206 14.822 1.00 90.50 100 HIS A C 1
ATOM 797 O O . HIS A 1 100 ? -8.865 -7.524 15.955 1.00 90.50 100 HIS A O 1
ATOM 803 N N . VAL A 1 101 ? -7.957 -8.067 13.966 1.00 91.12 101 VAL A N 1
ATOM 804 C CA . VAL A 1 101 ? -7.678 -9.470 14.301 1.00 91.12 101 VAL A CA 1
ATOM 805 C C . VAL A 1 101 ? -6.752 -9.537 15.512 1.00 91.12 101 VAL A C 1
ATOM 807 O O . VAL A 1 101 ? -7.080 -10.200 16.492 1.00 91.12 101 VAL A O 1
ATOM 810 N N . ARG A 1 102 ? -5.653 -8.772 15.518 1.00 88.94 102 ARG A N 1
ATOM 811 C CA . ARG A 1 102 ? -4.745 -8.704 16.673 1.00 88.94 102 ARG A CA 1
ATOM 812 C C . ARG A 1 102 ? -5.473 -8.254 17.939 1.00 88.94 102 ARG A C 1
ATOM 814 O O . ARG A 1 102 ? -5.329 -8.867 18.993 1.00 88.94 102 ARG A O 1
ATOM 821 N N . ARG A 1 103 ? -6.275 -7.192 17.850 1.00 85.75 103 ARG A N 1
ATOM 822 C CA . ARG A 1 103 ? -7.042 -6.692 18.996 1.00 85.75 103 ARG A CA 1
ATOM 823 C C . ARG A 1 103 ? -8.050 -7.722 19.506 1.00 85.75 103 ARG A C 1
ATOM 825 O O . ARG A 1 103 ? -8.218 -7.818 20.714 1.00 85.75 103 ARG A O 1
ATOM 832 N N . PHE A 1 104 ? -8.703 -8.463 18.615 1.00 87.88 104 PHE A N 1
ATOM 833 C CA . PHE A 1 104 ? -9.641 -9.525 18.970 1.00 87.88 104 PHE A CA 1
ATOM 834 C C . PHE A 1 104 ? -8.931 -10.677 19.690 1.00 87.88 104 PHE A C 1
ATOM 836 O O . PHE A 1 104 ? -9.367 -11.079 20.765 1.00 87.88 104 PHE A O 1
ATOM 843 N N . LEU A 1 105 ? -7.786 -11.126 19.168 1.00 85.88 105 LEU A N 1
ATOM 844 C CA . LEU A 1 105 ? -6.976 -12.180 19.787 1.00 85.88 105 LEU A CA 1
ATOM 845 C C . LEU A 1 105 ? -6.481 -11.793 21.190 1.00 85.88 105 LEU A C 1
ATOM 847 O O . LEU A 1 105 ? -6.522 -12.615 22.097 1.00 85.88 105 LEU A O 1
ATOM 851 N N . HIS A 1 106 ? -6.078 -10.536 21.403 1.00 77.88 106 HIS A N 1
ATOM 852 C CA . HIS A 1 106 ? -5.657 -10.052 22.727 1.00 77.88 106 HIS A CA 1
ATOM 853 C C . HIS A 1 106 ? -6.811 -9.621 23.646 1.00 77.88 106 HIS A C 1
ATOM 855 O O . HIS A 1 106 ? -6.588 -9.392 24.833 1.00 77.88 106 HIS A O 1
ATOM 861 N N . ALA A 1 107 ? -8.035 -9.473 23.129 1.00 69.56 107 ALA A N 1
ATOM 862 C CA . ALA A 1 107 ? -9.216 -9.191 23.948 1.00 69.56 107 ALA A CA 1
ATOM 863 C C . ALA A 1 107 ? -9.711 -10.437 24.699 1.00 69.56 107 ALA A C 1
ATOM 865 O O . ALA A 1 107 ? -10.421 -10.300 25.697 1.00 69.56 107 ALA A O 1
ATOM 866 N N . GLY A 1 108 ? -9.292 -11.632 24.272 1.00 61.31 108 GLY A N 1
ATOM 867 C CA . GLY A 1 108 ? -9.337 -12.832 25.097 1.00 61.31 108 GLY A CA 1
ATOM 868 C C . GLY A 1 108 ? -8.326 -12.708 26.232 1.00 61.31 108 GLY A C 1
ATOM 869 O O . GLY A 1 108 ? -7.199 -13.182 26.116 1.00 61.31 108 GLY A O 1
ATOM 870 N N . LYS A 1 109 ? -8.694 -12.023 27.321 1.00 59.34 109 LYS A N 1
ATOM 871 C CA . LYS A 1 109 ? -7.897 -12.048 28.552 1.00 59.34 109 LYS A CA 1
ATOM 872 C C . LYS A 1 109 ? -7.698 -13.515 28.973 1.00 59.34 109 LYS A C 1
ATOM 874 O O . LYS A 1 109 ? -8.677 -14.266 28.930 1.00 59.34 109 LYS A O 1
ATOM 879 N N . PRO A 1 110 ? -6.501 -13.931 29.428 1.00 56.03 110 PRO A N 1
ATOM 880 C CA . PRO A 1 110 ? -6.420 -15.139 30.237 1.00 56.03 110 PRO A CA 1
ATOM 881 C C . PRO A 1 110 ? -7.364 -14.940 31.425 1.00 56.03 110 PRO A C 1
ATOM 883 O O . PRO A 1 110 ? -7.394 -13.847 31.998 1.00 56.03 110 PRO A O 1
ATOM 886 N N . GLN A 1 111 ? -8.184 -15.947 31.735 1.00 56.88 111 GLN A N 1
ATOM 887 C CA . GLN A 1 111 ? -8.996 -15.937 32.950 1.00 56.88 111 GLN A CA 1
ATOM 888 C C . GLN A 1 111 ? -8.068 -15.549 34.100 1.00 56.88 111 GLN A C 1
ATOM 890 O O . GLN A 1 111 ? -7.061 -16.223 34.327 1.00 56.88 111 GLN A O 1
ATOM 895 N N . GLU A 1 112 ? -8.350 -14.418 34.751 1.00 56.53 112 GLU A N 1
ATOM 896 C CA . GLU A 1 112 ? -7.651 -14.060 35.980 1.00 56.53 112 GLU A CA 1
ATOM 897 C C . GLU A 1 112 ? -7.755 -15.285 36.894 1.00 56.53 112 GLU A C 1
ATOM 899 O O . GLU A 1 112 ? -8.876 -15.781 37.075 1.00 56.53 112 GLU A O 1
ATOM 904 N N . PRO A 1 113 ? -6.632 -15.843 37.395 1.00 55.78 113 PRO A N 1
ATOM 905 C CA . PRO A 1 113 ? -6.704 -16.949 38.330 1.00 55.78 113 PRO A CA 1
ATOM 906 C C . PRO A 1 113 ? -7.560 -16.465 39.491 1.00 55.78 113 PRO A C 1
ATOM 908 O O . PRO A 1 113 ? -7.195 -15.545 40.221 1.00 55.78 113 PRO A O 1
ATOM 911 N N . THR A 1 114 ? -8.759 -17.028 39.569 1.00 57.72 114 THR A N 1
ATOM 912 C CA . THR A 1 114 ? -9.772 -16.681 40.548 1.00 57.72 114 THR A CA 1
ATOM 913 C C . THR A 1 114 ? -9.174 -17.029 41.903 1.00 57.72 114 THR A C 1
ATOM 915 O O . THR A 1 114 ? -9.073 -18.204 42.223 1.00 57.72 114 THR A O 1
ATOM 918 N N . ASN A 1 115 ? -8.680 -16.022 42.629 1.00 60.03 115 ASN A N 1
ATOM 919 C CA . ASN A 1 115 ? -8.169 -16.109 43.998 1.00 60.03 115 ASN A CA 1
ATOM 920 C C . ASN A 1 115 ? -7.433 -17.420 44.336 1.00 60.03 115 ASN A C 1
ATOM 922 O O . ASN A 1 115 ? -7.977 -18.289 45.011 1.00 60.03 115 ASN A O 1
ATOM 926 N N . ALA A 1 116 ? -6.167 -17.543 43.933 1.00 57.72 116 ALA A N 1
ATOM 927 C CA . ALA A 1 116 ? -5.323 -18.654 44.384 1.00 57.72 116 ALA A CA 1
ATOM 928 C C . ALA A 1 116 ? -4.775 -18.486 45.820 1.00 57.72 116 ALA A C 1
ATOM 930 O O . ALA A 1 116 ? -4.032 -19.350 46.271 1.00 57.72 116 ALA A O 1
ATOM 931 N N . TYR A 1 117 ? -5.136 -17.422 46.552 1.00 60.38 117 TYR A N 1
ATOM 932 C CA . TYR A 1 117 ? -4.758 -17.262 47.962 1.00 60.38 117 TYR A CA 1
ATOM 933 C C . TYR A 1 117 ? -5.883 -16.615 48.782 1.00 60.38 117 TYR A C 1
ATOM 935 O O . TYR A 1 117 ? -6.072 -15.401 48.708 1.00 60.38 117 TYR A O 1
ATOM 943 N N . PRO A 1 118 ? -6.635 -17.409 49.565 1.00 58.03 118 PRO A N 1
ATOM 944 C CA . PRO A 1 118 ? -7.491 -16.920 50.631 1.00 58.03 118 PRO A CA 1
ATOM 945 C C . PRO A 1 118 ? -6.713 -16.964 51.956 1.00 58.03 118 PRO A C 1
ATOM 947 O O . PRO A 1 118 ? -7.061 -17.744 52.837 1.00 58.03 118 PRO A O 1
ATOM 950 N N . TYR A 1 119 ? -5.633 -16.188 52.080 1.00 58.81 119 TYR A N 1
ATOM 951 C CA . TYR A 1 119 ? -4.927 -15.992 53.353 1.00 58.81 119 TYR A CA 1
ATOM 952 C C . TYR A 1 119 ? -4.497 -14.536 53.480 1.00 58.81 119 TYR A C 1
ATOM 954 O O . TYR A 1 119 ? -3.844 -14.047 52.529 1.00 58.81 119 TYR A O 1
#

Radius of gyration: 20.07 Å; chains: 1; bounding box: 42×29×70 Å

pLDDT: mean 83.35, std 13.15, range [50.38, 95.31]

Secondary structure (DSSP, 8-state):
-HHHHHHHHHH--HHHHHHHHHHHHHHHTT--SSS-HHHHHHHHHHHHHHHHHHHHHHTT--HHHHHHHHHHHHHTTTTTHHHHHHHHHHHHHHHHHHHHHHHHHHHSPPPP---S---

Foldseek 3Di:
DVVVVVLVVLQDDPVLVVLLLVLLLVLLVVDDPVRHLLNSLVVSLVCSVCVVLVVCVVVVHDPVVSVVVVVVVVVCCVVCVSSSVSSSVSSSVSSVVNNVVVVVVPVPDDPDPPPPDPD